Protein AF-A0A936AN49-F1 (afdb_monomer_lite)

Sequence (170 aa):
MKNDESMIDELQKSYLEKKSDIQARLDDFVEVGALGDDGRLFEELVYCIFTAGASARMGLNSLERVSPHLLTGTHRRLMKLLTGAHRYPRARSGYVVHTRKYLKDSCGLRLREKLDSFADDTEARRDFLARNPGSKALATRRPAIICETSVIKAMPSWTSIFSGHFMHTK

Foldseek 3Di:
DDPPVNVVVVVVVVCVVCVVVVVVQLVVLLCCLAPNFLLSLLLVLLLLLQCLVHPNQLSVQLSVQCSVPLQPNDLVRSLVSCVVSGPCSNLSSVVSVQLNVLCCVPPNSRLLVVLVVCPPVLVVSVCSSCVRPSNPSCPDDPVPSVVVSCSSVSNDDPPPPPPDDDDDDD

pLDDT: mean 74.74, std 23.82, range [24.47, 97.69]

Secondary structure (DSSP, 8-state):
---HHHHHHHHHHHHHHHHHHHHHHHHHHHHHHHH--HHHHHHHHHHHHHHTTS-HHHHHHHHHHHGGGTTT--HHHHHHHHTTT-S-HHHHHHHHHHHHHHHHHHHTT-HHHHHHTTTT-HHHHHHHHH--TTGGGT-SS-THHHHSSTTTTSSS--SSSSSS------

Radius of gyration: 18.54 Å; chains: 1; bounding box: 45×40×48 Å

Structure (mmCIF, N/CA/C/O backbone):
data_AF-A0A936AN49-F1
#
_entry.id   AF-A0A936AN49-F1
#
loop_
_atom_site.group_PDB
_atom_site.id
_atom_site.type_symbol
_atom_site.label_atom_id
_atom_site.label_alt_id
_atom_site.label_comp_id
_atom_site.label_asym_id
_atom_site.label_entity_id
_atom_site.label_seq_id
_atom_site.pdbx_PDB_ins_code
_atom_site.Cartn_x
_atom_site.Cartn_y
_atom_site.Cartn_z
_atom_site.occupancy
_atom_site.B_iso_or_equiv
_atom_site.auth_seq_id
_atom_site.auth_comp_id
_atom_site.auth_asym_id
_atom_site.auth_atom_id
_atom_site.pdbx_PDB_model_num
ATOM 1 N N . MET A 1 1 ? -12.094 17.368 31.812 1.00 52.00 1 MET A N 1
ATOM 2 C CA . MET A 1 1 ? -11.608 16.024 31.430 1.00 52.00 1 MET A CA 1
ATOM 3 C C . MET A 1 1 ? -12.837 15.163 31.209 1.00 52.00 1 MET A C 1
ATOM 5 O O . MET A 1 1 ? -13.694 15.182 32.079 1.00 52.00 1 MET A O 1
ATOM 9 N N . LYS A 1 2 ? -12.996 14.518 30.045 1.00 56.44 2 LYS A N 1
ATOM 10 C CA . LYS A 1 2 ? -14.053 13.505 29.884 1.00 56.44 2 LYS A CA 1
ATOM 11 C C . LYS A 1 2 ? -13.667 12.302 30.754 1.00 56.44 2 LYS A C 1
ATOM 13 O O . LYS A 1 2 ? -12.498 11.928 30.720 1.00 56.44 2 LYS A O 1
ATOM 18 N N . ASN A 1 3 ? -14.598 11.762 31.541 1.00 79.81 3 ASN A N 1
ATOM 19 C CA . ASN A 1 3 ? -14.372 10.518 32.283 1.00 79.81 3 ASN A CA 1
ATOM 20 C C . ASN A 1 3 ? -14.203 9.357 31.293 1.00 79.81 3 ASN A C 1
ATOM 22 O O . ASN A 1 3 ? -14.881 9.333 30.264 1.00 79.81 3 ASN A O 1
ATOM 26 N N . ASP A 1 4 ? -13.330 8.402 31.614 1.00 77.50 4 ASP A N 1
ATOM 27 C CA . ASP A 1 4 ? -12.995 7.263 30.745 1.00 77.50 4 ASP A CA 1
ATOM 28 C C . ASP A 1 4 ? -14.237 6.449 30.340 1.00 77.50 4 ASP A C 1
ATOM 30 O O . ASP A 1 4 ? -14.363 6.022 29.194 1.00 77.50 4 ASP A O 1
ATOM 34 N N . GLU A 1 5 ? -15.212 6.337 31.241 1.00 82.31 5 GLU A N 1
ATOM 35 C CA . GLU A 1 5 ? -16.504 5.677 31.016 1.00 82.31 5 GLU A CA 1
ATOM 36 C C . GLU A 1 5 ? -17.329 6.361 29.908 1.00 82.31 5 GLU A C 1
ATOM 38 O O . GLU A 1 5 ? -17.850 5.708 29.009 1.00 82.31 5 GLU A O 1
ATOM 43 N N . SER A 1 6 ? -17.330 7.699 29.873 1.00 86.56 6 SER A N 1
ATOM 44 C CA . SER A 1 6 ? -17.991 8.471 28.812 1.00 86.56 6 SER A CA 1
ATOM 45 C C . SER A 1 6 ? -17.293 8.324 27.457 1.00 86.56 6 SER A C 1
ATOM 47 O O . SER A 1 6 ? -17.960 8.420 26.428 1.00 86.56 6 SER A O 1
ATOM 49 N N . MET A 1 7 ? -15.974 8.094 27.421 1.00 89.06 7 MET A N 1
ATOM 50 C CA . MET A 1 7 ? -15.277 7.809 26.161 1.00 89.06 7 MET A CA 1
ATOM 51 C C . MET A 1 7 ? -15.591 6.407 25.635 1.00 89.06 7 MET A C 1
ATOM 53 O O . MET A 1 7 ? -15.731 6.234 24.424 1.00 89.06 7 MET A O 1
ATOM 57 N N . ILE A 1 8 ? -15.702 5.412 26.520 1.00 91.25 8 ILE A N 1
ATOM 58 C CA . ILE A 1 8 ? -16.046 4.036 26.138 1.00 91.25 8 ILE A CA 1
ATOM 59 C C . ILE A 1 8 ? -17.445 3.992 25.515 1.00 91.25 8 ILE A C 1
ATOM 61 O O . ILE A 1 8 ? -17.601 3.425 24.433 1.00 91.25 8 ILE A O 1
ATOM 65 N N . ASP A 1 9 ? -18.426 4.659 26.121 1.00 92.62 9 ASP A N 1
ATOM 66 C CA . ASP A 1 9 ? -19.792 4.734 25.589 1.00 92.62 9 ASP A CA 1
ATOM 67 C C . ASP A 1 9 ? -19.851 5.424 24.217 1.00 92.62 9 ASP A C 1
ATOM 69 O O . ASP A 1 9 ? -20.508 4.938 23.290 1.00 92.62 9 ASP A O 1
ATOM 73 N N . GLU A 1 10 ? -19.118 6.531 24.041 1.00 92.81 10 GLU A N 1
ATOM 74 C CA . GLU A 1 10 ? -19.004 7.223 22.748 1.00 92.81 10 GLU A CA 1
ATOM 75 C C . GLU A 1 10 ? -18.425 6.299 21.660 1.00 92.81 10 GLU A C 1
ATOM 77 O O . GLU A 1 10 ? -18.919 6.274 20.525 1.00 92.81 10 GLU A O 1
ATOM 82 N N . LEU A 1 11 ? -17.402 5.507 22.000 1.00 91.81 11 LEU A N 1
ATOM 83 C CA . LEU A 1 11 ? -16.789 4.542 21.088 1.00 91.81 11 LEU A CA 1
ATOM 84 C C . LEU A 1 11 ? -17.737 3.394 20.741 1.00 91.81 11 LEU A C 1
ATOM 86 O O . LEU A 1 11 ? -17.849 3.049 19.563 1.00 91.81 11 LEU A O 1
ATOM 90 N N . GLN A 1 12 ? -18.434 2.823 21.726 1.00 92.00 12 GLN A N 1
ATOM 91 C CA . GLN A 1 12 ? -19.398 1.743 21.505 1.00 92.00 12 GLN A CA 1
ATOM 92 C C . GLN A 1 12 ? -20.540 2.195 20.594 1.00 92.00 12 GLN A C 1
ATOM 94 O O . GLN A 1 12 ? -20.866 1.505 19.626 1.00 92.00 12 GLN A O 1
ATOM 99 N N . LYS A 1 13 ? -21.095 3.386 20.840 1.00 94.00 13 LYS A N 1
ATOM 100 C CA . LYS A 1 13 ? -22.142 3.962 19.993 1.00 94.00 13 LYS A CA 1
ATOM 101 C C . LYS A 1 13 ? -21.655 4.172 18.558 1.00 94.00 13 LYS A C 1
ATOM 103 O O . LYS A 1 13 ? -22.286 3.700 17.616 1.00 94.00 13 LYS A O 1
ATOM 108 N N . SER A 1 14 ? -20.490 4.801 18.393 1.00 93.19 14 SER A N 1
ATOM 109 C CA . SER A 1 14 ? -19.876 5.002 17.076 1.00 93.19 14 SER A CA 1
ATOM 110 C C . SER A 1 14 ? -19.565 3.678 16.366 1.00 93.19 14 SER A C 1
ATOM 112 O O . SER A 1 14 ? -19.648 3.607 15.140 1.00 93.19 14 SER A O 1
ATOM 114 N N . TYR A 1 15 ? -19.163 2.638 17.101 1.00 90.19 15 TYR A N 1
ATOM 115 C CA . TYR A 1 15 ? -18.915 1.314 16.535 1.00 90.19 15 TYR A CA 1
ATOM 116 C C . TYR A 1 15 ? -20.205 0.695 16.005 1.00 90.19 15 TYR A C 1
ATOM 118 O O . TYR A 1 15 ? -20.214 0.239 14.868 1.00 90.19 15 TYR A O 1
ATOM 126 N N . LEU A 1 16 ? -21.294 0.721 16.780 1.00 93.25 16 LEU A N 1
ATOM 127 C CA . LEU A 1 16 ? -22.584 0.177 16.350 1.00 93.25 16 LEU A CA 1
ATOM 128 C C . LEU A 1 16 ? -23.104 0.870 15.085 1.00 93.25 16 LEU A C 1
ATOM 130 O O . LEU A 1 16 ? -23.565 0.189 14.174 1.00 93.25 16 LEU A O 1
ATOM 134 N N . GLU A 1 17 ? -22.957 2.194 14.999 1.00 94.12 17 GLU A N 1
ATOM 135 C CA . GLU A 1 17 ? -23.336 2.984 13.818 1.00 94.12 17 GLU A CA 1
ATOM 136 C C . GLU A 1 17 ? -22.516 2.623 12.569 1.00 94.12 17 GLU A C 1
ATOM 138 O O . GLU A 1 17 ? -23.043 2.646 11.463 1.00 94.12 17 GLU A O 1
ATOM 143 N N . LYS A 1 18 ? -21.232 2.277 12.733 1.00 92.94 18 LYS A N 1
ATOM 144 C CA . LYS A 1 18 ? -20.300 1.992 11.625 1.00 92.94 18 LYS A CA 1
ATOM 145 C C . LYS A 1 18 ? -20.058 0.502 11.398 1.00 92.94 18 LYS A C 1
ATOM 147 O O . LYS A 1 18 ? -19.246 0.140 10.550 1.00 92.94 18 LYS A O 1
ATOM 152 N N . LYS A 1 19 ? -20.709 -0.375 12.167 1.00 90.62 19 LYS A N 1
ATOM 153 C CA . LYS A 1 19 ? -20.402 -1.810 12.205 1.00 90.62 19 LYS A CA 1
ATOM 154 C C . LYS A 1 19 ? -20.547 -2.458 10.831 1.00 90.62 19 LYS A C 1
ATOM 156 O O . LYS A 1 19 ? -19.687 -3.248 10.456 1.00 90.62 19 LYS A O 1
ATOM 161 N N . SER A 1 20 ? -21.604 -2.115 10.093 1.00 91.00 20 SER A N 1
ATOM 162 C CA . SER A 1 20 ? -21.834 -2.612 8.732 1.00 91.00 20 SER A CA 1
ATOM 163 C C . SER A 1 20 ? -20.698 -2.228 7.791 1.00 91.00 20 SER A C 1
ATOM 165 O O . SER A 1 20 ? -20.173 -3.084 7.089 1.00 91.00 20 SER A O 1
ATOM 167 N N . ASP A 1 21 ? -20.278 -0.965 7.826 1.00 87.50 21 ASP A N 1
ATOM 168 C CA . ASP A 1 21 ? -19.251 -0.431 6.931 1.00 87.50 21 ASP A CA 1
ATOM 169 C C . ASP A 1 21 ? -17.871 -1.005 7.269 1.00 87.50 21 ASP A C 1
ATOM 171 O O . ASP A 1 21 ? -17.080 -1.318 6.381 1.00 87.50 21 ASP A O 1
ATOM 175 N N . ILE A 1 22 ? -17.588 -1.183 8.565 1.00 84.75 22 ILE A N 1
ATOM 176 C CA . ILE A 1 22 ? -16.377 -1.856 9.040 1.00 84.75 22 ILE A CA 1
ATOM 177 C C . ILE A 1 22 ? -16.370 -3.306 8.557 1.00 84.75 22 ILE A C 1
ATOM 179 O O . ILE A 1 22 ? -15.355 -3.749 8.030 1.00 84.75 22 ILE A O 1
ATOM 183 N N . GLN A 1 23 ? -17.481 -4.032 8.712 1.00 87.00 23 GLN A N 1
ATOM 184 C CA . GLN A 1 23 ? -17.561 -5.434 8.309 1.00 87.00 23 GLN A CA 1
ATOM 185 C C . GLN A 1 23 ? -17.404 -5.592 6.797 1.00 87.00 23 GLN A C 1
ATOM 187 O O . GLN A 1 23 ? -16.549 -6.357 6.371 1.00 87.00 23 GLN A O 1
ATOM 192 N N . ALA A 1 24 ? -18.126 -4.800 6.000 1.00 84.75 24 ALA A N 1
ATOM 193 C CA . ALA A 1 24 ? -17.985 -4.804 4.546 1.00 84.75 24 ALA A CA 1
ATOM 194 C C . ALA A 1 24 ? -16.530 -4.550 4.127 1.00 84.75 24 ALA A C 1
ATOM 196 O O . ALA A 1 24 ? -15.986 -5.236 3.267 1.00 84.75 24 ALA A O 1
ATOM 197 N N . ARG A 1 25 ? -15.848 -3.613 4.801 1.00 80.81 25 ARG A N 1
ATOM 198 C CA . ARG A 1 25 ? -14.444 -3.331 4.508 1.00 80.81 25 ARG A CA 1
ATOM 199 C C . ARG A 1 25 ? -13.500 -4.460 4.922 1.00 80.81 25 ARG A C 1
ATOM 201 O O . ARG A 1 25 ? -12.476 -4.654 4.274 1.00 80.81 25 ARG A O 1
ATOM 208 N N . LEU A 1 26 ? -13.798 -5.169 6.009 1.00 80.12 26 LEU A N 1
ATOM 209 C CA . LEU A 1 26 ? -13.046 -6.357 6.412 1.00 80.12 26 LEU A CA 1
ATOM 210 C C . LEU A 1 26 ? -13.231 -7.491 5.404 1.00 80.12 26 LEU A C 1
ATOM 212 O O . LEU A 1 26 ? -12.243 -8.136 5.055 1.00 80.12 26 LEU A O 1
ATOM 216 N N . ASP A 1 27 ? -14.449 -7.672 4.901 1.00 80.81 27 ASP A N 1
ATOM 217 C CA . ASP A 1 27 ? -14.775 -8.683 3.899 1.00 80.81 27 ASP A CA 1
ATOM 218 C C . ASP A 1 27 ? -14.037 -8.406 2.576 1.00 80.81 27 ASP A C 1
ATOM 220 O O . ASP A 1 27 ? -13.418 -9.325 2.040 1.00 80.81 27 ASP A O 1
ATOM 224 N N . ASP A 1 28 ? -13.953 -7.141 2.126 1.00 76.31 28 ASP A N 1
ATOM 225 C CA . ASP A 1 28 ? -13.133 -6.740 0.963 1.00 76.31 28 ASP A CA 1
ATOM 226 C C . ASP A 1 28 ? -11.676 -7.219 1.099 1.00 76.31 28 ASP A C 1
ATOM 228 O O . ASP A 1 28 ? -11.057 -7.716 0.155 1.00 76.31 28 ASP A O 1
ATOM 232 N N . PHE A 1 29 ? -11.083 -7.042 2.285 1.00 76.81 29 PHE A N 1
ATOM 233 C CA . PHE A 1 29 ? -9.699 -7.446 2.512 1.00 76.81 29 PHE A CA 1
ATOM 234 C C . PHE A 1 29 ? -9.540 -8.966 2.543 1.00 76.81 29 PHE A C 1
ATOM 236 O O . PHE A 1 29 ? -8.502 -9.470 2.108 1.00 76.81 29 PHE A O 1
ATOM 243 N N . VAL A 1 30 ? -10.540 -9.684 3.063 1.00 78.25 30 VAL A N 1
ATOM 244 C CA . VAL A 1 30 ? -10.565 -11.150 3.035 1.00 78.25 30 VAL A CA 1
ATOM 245 C C . VAL A 1 30 ? -10.645 -11.651 1.605 1.00 78.25 30 VAL A C 1
ATOM 247 O O . VAL A 1 30 ? -9.885 -12.541 1.234 1.00 78.25 30 VAL A O 1
ATOM 250 N N . GLU A 1 31 ? -11.485 -11.038 0.780 1.00 79.56 31 GLU A N 1
ATOM 251 C CA . GLU A 1 31 ? -11.618 -11.394 -0.625 1.00 79.56 31 GLU A CA 1
ATOM 252 C C . GLU A 1 31 ? -10.316 -11.152 -1.396 1.00 79.56 31 GLU A C 1
ATOM 254 O O . GLU A 1 31 ? -9.827 -12.051 -2.078 1.00 79.56 31 GLU A O 1
ATOM 259 N N . VAL A 1 32 ? -9.684 -9.985 -1.238 1.00 77.06 32 VAL A N 1
ATOM 260 C CA . VAL A 1 32 ? -8.389 -9.708 -1.883 1.00 77.06 32 VAL A CA 1
ATOM 261 C C . VAL A 1 32 ? -7.303 -10.666 -1.380 1.00 77.06 32 VAL A C 1
ATOM 263 O O . VAL A 1 32 ? -6.506 -11.177 -2.170 1.00 77.06 32 VAL A O 1
ATOM 266 N N . GLY A 1 33 ? -7.297 -10.958 -0.078 1.00 72.31 33 GLY A N 1
ATOM 267 C CA . GLY A 1 33 ? -6.406 -11.939 0.530 1.00 72.31 33 GLY A CA 1
ATOM 268 C C . GLY A 1 33 ? -6.607 -13.341 -0.041 1.00 72.31 33 GLY A C 1
ATOM 269 O O . GLY A 1 33 ? -5.624 -13.996 -0.366 1.00 72.31 33 GLY A O 1
ATOM 270 N N . ALA A 1 34 ? -7.841 -13.795 -0.245 1.00 73.38 34 ALA A N 1
ATOM 271 C CA . ALA A 1 34 ? -8.149 -15.150 -0.699 1.00 73.38 34 ALA A CA 1
ATOM 272 C C . ALA A 1 34 ? -8.074 -15.324 -2.227 1.00 73.38 34 ALA A C 1
ATOM 274 O O . ALA A 1 34 ? -7.548 -16.327 -2.703 1.00 73.38 34 ALA A O 1
ATOM 275 N N . LEU A 1 35 ? -8.574 -14.350 -2.989 1.00 75.50 35 LEU A N 1
ATOM 276 C CA . LEU A 1 35 ? -8.838 -14.462 -4.430 1.00 75.50 35 LEU A CA 1
ATOM 277 C C . LEU A 1 35 ? -8.009 -13.501 -5.290 1.00 75.50 35 LEU A C 1
ATOM 279 O O . LEU A 1 35 ? -7.996 -13.635 -6.512 1.00 75.50 35 LEU A O 1
ATOM 283 N N . GLY A 1 36 ? -7.311 -12.537 -4.684 1.00 77.75 36 GLY A N 1
ATOM 284 C CA . GLY A 1 36 ? -6.509 -11.563 -5.419 1.00 77.75 36 GLY A CA 1
ATOM 285 C C . GLY A 1 36 ? -5.383 -12.218 -6.220 1.00 77.75 36 GLY A C 1
ATOM 286 O O . GLY A 1 36 ? -4.626 -13.040 -5.694 1.00 77.75 36 GLY A O 1
ATOM 287 N N . ASP A 1 37 ? -5.247 -11.829 -7.484 1.00 86.38 37 ASP A N 1
ATOM 288 C CA . ASP A 1 37 ? -4.074 -12.178 -8.278 1.00 86.38 37 ASP A CA 1
ATOM 289 C C . ASP A 1 37 ? -2.829 -11.399 -7.809 1.00 86.38 37 ASP A C 1
ATOM 291 O O . ASP A 1 37 ? -2.890 -10.503 -6.960 1.00 86.38 37 ASP A O 1
ATOM 295 N N . ASP A 1 38 ? -1.667 -11.735 -8.365 1.00 88.31 38 ASP A N 1
ATOM 296 C CA . ASP A 1 38 ? -0.408 -11.068 -8.027 1.00 88.31 38 ASP A CA 1
ATOM 297 C C . ASP A 1 38 ? -0.443 -9.550 -8.283 1.00 88.31 38 ASP A C 1
ATOM 299 O O . ASP A 1 38 ? 0.186 -8.776 -7.557 1.00 88.31 38 ASP A O 1
ATOM 303 N N . GLY A 1 39 ? -1.194 -9.104 -9.294 1.00 87.94 39 GLY A N 1
ATOM 304 C CA . GLY A 1 39 ? -1.373 -7.687 -9.598 1.00 87.94 39 GLY A CA 1
ATOM 305 C C . GLY A 1 39 ? -2.148 -6.977 -8.495 1.00 87.94 39 GLY A C 1
ATOM 306 O O . GLY A 1 39 ? -1.708 -5.937 -8.001 1.00 87.94 39 GLY A O 1
ATOM 307 N N . ARG A 1 40 ? -3.252 -7.576 -8.050 1.00 88.38 40 ARG A N 1
ATOM 308 C CA . ARG A 1 40 ? -4.102 -7.053 -6.985 1.00 88.38 40 ARG A CA 1
ATOM 309 C C . ARG A 1 40 ? -3.382 -7.026 -5.640 1.00 88.38 40 ARG A C 1
ATOM 311 O O . ARG A 1 40 ? -3.465 -6.035 -4.919 1.00 88.38 40 ARG A O 1
ATOM 318 N N . LEU A 1 41 ? -2.605 -8.063 -5.330 1.00 87.75 41 LEU A N 1
ATOM 319 C CA . LEU A 1 41 ? -1.751 -8.088 -4.138 1.00 87.75 41 LEU A CA 1
ATOM 320 C C . LEU A 1 41 ? -0.683 -6.987 -4.184 1.00 87.75 41 LEU A C 1
ATOM 322 O O . LEU A 1 41 ? -0.390 -6.346 -3.170 1.00 87.75 41 LEU A O 1
ATOM 326 N N . PHE A 1 42 ? -0.115 -6.727 -5.364 1.00 90.31 42 PHE A N 1
ATOM 327 C CA . PHE A 1 42 ? 0.834 -5.634 -5.538 1.00 90.31 42 PHE A CA 1
ATOM 328 C C . PHE A 1 42 ? 0.170 -4.258 -5.380 1.00 90.31 42 PHE A C 1
ATOM 330 O O . PHE A 1 42 ? 0.767 -3.368 -4.771 1.00 90.31 42 PHE A O 1
ATOM 337 N N . GLU A 1 43 ? -1.059 -4.074 -5.867 1.00 91.50 43 GLU A N 1
ATOM 338 C CA . GLU A 1 43 ? -1.836 -2.847 -5.651 1.00 91.50 43 GLU A CA 1
ATOM 339 C C . GLU A 1 43 ? -2.059 -2.556 -4.165 1.00 91.50 43 GLU A C 1
ATOM 341 O O . GLU A 1 43 ? -1.803 -1.432 -3.728 1.00 91.50 43 GLU A O 1
ATOM 346 N N . GLU A 1 44 ? -2.446 -3.559 -3.373 1.00 89.38 44 GLU A N 1
ATOM 347 C CA . GLU A 1 44 ? -2.617 -3.405 -1.922 1.00 89.38 44 GLU A CA 1
ATOM 348 C C . GLU A 1 44 ? -1.300 -3.052 -1.219 1.00 89.38 44 GLU A C 1
ATOM 350 O O . GLU A 1 44 ? -1.244 -2.157 -0.370 1.00 89.38 44 GLU A O 1
ATOM 355 N N . LEU A 1 45 ? -0.190 -3.676 -1.619 1.00 88.31 45 LEU A N 1
ATOM 356 C CA . LEU A 1 45 ? 1.122 -3.312 -1.089 1.00 88.31 45 LEU A CA 1
ATOM 357 C C . LEU A 1 45 ? 1.477 -1.850 -1.413 1.00 88.31 45 LEU A C 1
ATOM 359 O O . LEU A 1 45 ? 2.021 -1.129 -0.570 1.00 88.31 45 LEU A O 1
ATOM 363 N N . VAL A 1 46 ? 1.159 -1.384 -2.622 1.00 91.31 46 VAL A N 1
ATOM 364 C CA . VAL A 1 46 ? 1.380 0.010 -3.025 1.00 91.31 46 VAL A CA 1
ATOM 365 C C . VAL A 1 46 ? 0.455 0.969 -2.276 1.00 91.31 46 VAL A C 1
ATOM 367 O O . VAL A 1 46 ? 0.903 2.046 -1.869 1.00 91.31 46 VAL A O 1
ATOM 370 N N . TYR A 1 47 ? -0.791 0.578 -2.020 1.00 90.62 47 TYR A N 1
ATOM 371 C CA . TYR A 1 47 ? -1.701 1.331 -1.165 1.00 90.62 47 TYR A CA 1
ATOM 372 C C . TYR A 1 47 ? -1.097 1.552 0.229 1.00 90.62 47 TYR A C 1
ATOM 374 O O . TYR A 1 47 ? -1.007 2.697 0.679 1.00 90.62 47 TYR A O 1
ATOM 382 N N . CYS A 1 48 ? -0.563 0.504 0.863 1.00 87.38 48 CYS A N 1
ATOM 383 C CA . CYS A 1 48 ? 0.145 0.603 2.145 1.00 87.38 48 CYS A CA 1
ATOM 384 C C . CYS A 1 48 ? 1.369 1.536 2.083 1.00 87.38 48 CYS A C 1
ATOM 386 O O . CYS A 1 48 ? 1.623 2.322 3.001 1.00 87.38 48 CYS A O 1
ATOM 388 N N . ILE A 1 49 ? 2.118 1.518 0.974 1.00 88.38 49 ILE A N 1
ATOM 389 C CA . ILE A 1 49 ? 3.227 2.460 0.758 1.00 88.38 49 ILE A CA 1
ATOM 390 C C . ILE A 1 49 ? 2.717 3.905 0.728 1.00 88.38 49 ILE A C 1
ATOM 392 O O . ILE A 1 49 ? 3.405 4.791 1.245 1.00 88.38 49 ILE A O 1
ATOM 396 N N . PHE A 1 50 ? 1.559 4.173 0.125 1.00 89.62 50 PHE A N 1
ATOM 397 C CA . PHE A 1 50 ? 0.992 5.519 0.024 1.00 89.62 50 PHE A CA 1
ATOM 398 C C . PHE A 1 50 ? 0.298 5.997 1.295 1.00 89.62 50 PHE A C 1
ATOM 400 O O . PHE A 1 50 ? 0.259 7.200 1.517 1.00 89.62 50 PHE A O 1
ATOM 407 N N . THR A 1 51 ? -0.201 5.112 2.154 1.00 89.44 51 THR A N 1
ATOM 408 C CA . THR A 1 51 ? -0.848 5.505 3.419 1.00 89.44 51 THR A CA 1
ATOM 409 C C . THR A 1 51 ? 0.135 5.718 4.569 1.00 89.44 51 THR A C 1
ATOM 411 O O . THR A 1 51 ? -0.205 6.366 5.559 1.00 89.44 51 THR A O 1
ATOM 414 N N . ALA A 1 52 ? 1.390 5.280 4.443 1.00 84.81 52 ALA A N 1
ATOM 415 C CA . ALA A 1 52 ? 2.424 5.596 5.425 1.00 84.81 52 ALA A CA 1
ATOM 416 C C . ALA A 1 52 ? 2.593 7.127 5.589 1.00 84.81 52 ALA A C 1
ATOM 418 O O . ALA A 1 52 ? 2.989 7.838 4.662 1.00 84.81 52 ALA A O 1
ATOM 419 N N . GLY A 1 53 ? 2.298 7.661 6.778 1.00 82.88 53 GLY A N 1
ATOM 420 C CA . GLY A 1 53 ? 2.359 9.108 7.054 1.00 82.88 53 GLY A CA 1
ATOM 421 C C . GLY A 1 53 ? 1.350 9.948 6.253 1.00 82.88 53 GLY A C 1
ATOM 422 O O . GLY A 1 53 ? 1.603 11.121 5.971 1.00 82.88 53 GLY A O 1
ATOM 423 N N . ALA A 1 54 ? 0.240 9.335 5.845 1.00 88.00 54 ALA A N 1
ATOM 424 C CA . ALA A 1 54 ? -0.747 9.860 4.912 1.00 88.00 54 ALA A CA 1
ATOM 425 C C . ALA A 1 54 ? -2.161 9.383 5.294 1.00 88.00 54 ALA A C 1
ATOM 427 O O . ALA A 1 54 ? -2.318 8.414 6.029 1.00 88.00 54 ALA A O 1
ATOM 428 N N . SER A 1 55 ? -3.210 10.063 4.820 1.00 88.81 55 SER A N 1
ATOM 429 C CA . SER A 1 55 ? -4.585 9.601 5.054 1.00 88.81 55 SER A CA 1
ATOM 430 C C . SER A 1 55 ? -4.971 8.486 4.080 1.00 88.81 55 SER A C 1
ATOM 432 O O . SER A 1 55 ? -4.500 8.470 2.941 1.00 88.81 55 SER A O 1
ATOM 434 N N . ALA A 1 56 ? -5.890 7.607 4.492 1.00 86.81 56 ALA A N 1
ATOM 435 C CA . ALA A 1 56 ? -6.452 6.555 3.636 1.00 86.81 56 ALA A CA 1
ATOM 436 C C . ALA A 1 56 ? -6.999 7.121 2.312 1.00 86.81 56 ALA A C 1
ATOM 438 O O . ALA A 1 56 ? -6.636 6.659 1.235 1.00 86.81 56 ALA A O 1
ATOM 439 N N . ARG A 1 57 ? -7.769 8.219 2.383 1.00 89.44 57 ARG A N 1
ATOM 440 C CA . ARG A 1 57 ? -8.302 8.924 1.204 1.00 89.44 57 ARG A CA 1
ATOM 441 C C . ARG A 1 57 ? -7.206 9.392 0.241 1.00 89.44 57 ARG A C 1
ATOM 443 O O . ARG A 1 57 ? -7.367 9.293 -0.970 1.00 89.44 57 ARG A O 1
ATOM 450 N N . MET A 1 58 ? -6.092 9.909 0.764 1.00 90.38 58 MET A N 1
ATOM 451 C CA . MET A 1 58 ? -4.956 10.314 -0.069 1.00 90.38 58 MET A CA 1
ATOM 452 C C . MET A 1 58 ? -4.260 9.098 -0.692 1.00 90.38 58 MET A C 1
ATOM 454 O O . MET A 1 58 ? -3.856 9.170 -1.851 1.00 90.38 58 MET A O 1
ATOM 458 N N . GLY A 1 59 ? -4.151 7.992 0.049 1.00 91.62 59 GLY A N 1
ATOM 459 C CA . GLY A 1 59 ? -3.632 6.722 -0.454 1.00 91.62 59 GLY A CA 1
ATOM 460 C C . GLY A 1 59 ? -4.448 6.178 -1.627 1.00 91.62 59 GLY A C 1
ATOM 461 O O . GLY A 1 59 ? -3.862 5.861 -2.657 1.00 91.62 59 GLY A O 1
ATOM 462 N N . LEU A 1 60 ? -5.782 6.165 -1.511 1.00 92.69 60 LEU A N 1
ATOM 463 C CA . LEU A 1 60 ? -6.693 5.698 -2.566 1.00 92.69 60 LEU A CA 1
ATOM 464 C C . LEU A 1 60 ? -6.577 6.550 -3.836 1.00 92.69 60 LEU A C 1
ATOM 466 O O . LEU A 1 60 ? -6.241 6.023 -4.891 1.00 92.69 60 LEU A O 1
ATOM 470 N N . ASN A 1 61 ? -6.708 7.876 -3.720 1.00 95.31 61 ASN A N 1
ATOM 471 C CA . ASN A 1 61 ? -6.531 8.793 -4.857 1.00 95.31 61 ASN A CA 1
ATOM 472 C C . ASN A 1 61 ? -5.136 8.654 -5.500 1.00 95.31 61 ASN A C 1
ATOM 474 O O . ASN A 1 61 ? -4.970 8.770 -6.712 1.00 95.31 61 ASN A O 1
ATOM 478 N N . SER A 1 62 ? -4.102 8.395 -4.695 1.00 95.69 62 SER A N 1
ATOM 479 C CA . SER A 1 62 ? -2.754 8.154 -5.216 1.00 95.69 62 SER A CA 1
ATOM 480 C C . SER A 1 62 ? -2.669 6.844 -5.997 1.00 95.69 62 SER A C 1
ATOM 482 O O . SER A 1 62 ? -2.048 6.834 -7.058 1.00 95.69 62 SER A O 1
ATOM 484 N N . LEU A 1 63 ? -3.287 5.770 -5.492 1.00 94.62 63 LEU A N 1
ATOM 485 C CA . LEU A 1 63 ? -3.326 4.451 -6.126 1.00 94.62 63 LEU A CA 1
ATOM 486 C C . LEU A 1 63 ? -4.080 4.491 -7.458 1.00 94.62 63 LEU A C 1
ATOM 488 O O . LEU A 1 63 ? -3.535 4.045 -8.465 1.00 94.62 63 LEU A O 1
ATOM 492 N N . GLU A 1 64 ? -5.265 5.102 -7.487 1.00 95.25 64 GLU A N 1
ATOM 493 C CA . GLU A 1 64 ? -6.089 5.259 -8.695 1.00 95.25 64 GLU A CA 1
ATOM 494 C C . GLU A 1 64 ? -5.304 5.905 -9.843 1.00 95.25 64 GLU A C 1
ATOM 496 O O . GLU A 1 64 ? -5.359 5.454 -10.987 1.00 95.25 64 GLU A O 1
ATOM 501 N N . ARG A 1 65 ? -4.486 6.921 -9.543 1.00 95.50 65 ARG A N 1
ATOM 502 C CA . ARG A 1 65 ? -3.678 7.612 -10.561 1.00 95.50 65 ARG A CA 1
ATOM 503 C C . ARG A 1 65 ? -2.527 6.789 -11.120 1.00 95.50 65 ARG A C 1
ATOM 505 O O . ARG A 1 65 ? -2.041 7.098 -12.209 1.00 95.50 65 ARG A O 1
ATOM 512 N N . VAL A 1 66 ? -2.025 5.810 -10.371 1.00 95.12 66 VAL A N 1
ATOM 513 C CA . VAL A 1 66 ? -0.842 5.036 -10.769 1.00 95.12 66 VAL A CA 1
ATOM 514 C C . VAL A 1 66 ? -1.157 3.610 -11.192 1.00 95.12 66 VAL A C 1
ATOM 516 O O . VAL A 1 66 ? -0.308 3.041 -11.875 1.00 95.12 66 VAL A O 1
ATOM 519 N N . SER A 1 67 ? -2.323 3.057 -10.831 1.00 92.56 67 SER A N 1
ATOM 520 C CA . SER A 1 67 ? -2.726 1.661 -11.088 1.00 92.56 67 SER A CA 1
ATOM 521 C C . SER A 1 67 ? -2.422 1.204 -12.529 1.00 92.56 67 SER A C 1
ATOM 523 O O . SER A 1 67 ? -1.648 0.253 -12.681 1.00 92.56 67 SER A O 1
ATOM 525 N N . PRO A 1 68 ? -2.783 1.959 -13.596 1.00 93.56 68 PRO A N 1
ATOM 526 C CA . PRO A 1 68 ? -2.484 1.573 -14.986 1.00 93.56 68 PRO A CA 1
ATOM 527 C C . PRO A 1 68 ? -0.987 1.477 -15.336 1.00 93.56 68 PRO A C 1
ATOM 529 O O . PRO A 1 68 ? -0.600 1.012 -16.408 1.00 93.56 68 PRO A O 1
ATOM 532 N N . HIS A 1 69 ? -0.117 1.985 -14.466 1.00 93.56 69 HIS A N 1
ATOM 533 C CA . HIS A 1 69 ? 1.320 2.099 -14.672 1.00 93.56 69 HIS A CA 1
ATOM 534 C C . HIS A 1 69 ? 2.138 1.435 -13.557 1.00 93.56 69 HIS A C 1
ATOM 536 O O . HIS A 1 69 ? 3.358 1.602 -13.530 1.00 93.56 69 HIS A O 1
ATOM 542 N N . LEU A 1 70 ? 1.528 0.678 -12.644 1.00 91.75 70 LEU A N 1
ATOM 543 C CA . LEU A 1 70 ? 2.250 0.097 -11.509 1.00 91.75 70 LEU A CA 1
ATOM 544 C C . LEU A 1 70 ? 3.323 -0.905 -11.934 1.00 91.75 70 LEU A C 1
ATOM 546 O O . LEU A 1 70 ? 4.443 -0.848 -11.424 1.00 91.75 70 LEU A O 1
ATOM 550 N N . LEU A 1 71 ? 3.036 -1.764 -12.913 1.00 90.31 71 LEU A N 1
ATOM 551 C CA . LEU A 1 71 ? 3.964 -2.813 -13.352 1.00 90.31 71 LEU A CA 1
ATOM 552 C C . LEU A 1 71 ? 5.068 -2.302 -14.290 1.00 90.31 71 LEU A C 1
ATOM 554 O O . LEU A 1 71 ? 6.186 -2.813 -14.270 1.00 90.31 71 LEU A O 1
ATOM 558 N N . THR A 1 72 ? 4.801 -1.257 -15.075 1.00 93.38 72 THR A N 1
ATOM 559 C CA . THR A 1 72 ? 5.708 -0.796 -16.148 1.00 93.38 72 THR A CA 1
ATOM 560 C C . THR A 1 72 ? 6.245 0.621 -15.943 1.00 93.38 72 THR A C 1
ATOM 562 O O . THR A 1 72 ? 7.263 1.003 -16.519 1.00 93.38 72 THR A O 1
ATOM 565 N N . GLY A 1 73 ? 5.601 1.421 -15.094 1.00 93.81 73 GLY A N 1
ATOM 566 C CA . GLY A 1 73 ? 5.898 2.835 -14.908 1.00 93.81 73 GLY A CA 1
ATOM 567 C C . GLY A 1 73 ? 7.308 3.082 -14.380 1.00 93.81 73 GLY A C 1
ATOM 568 O O . GLY A 1 73 ? 7.773 2.424 -13.447 1.00 93.81 73 GLY A O 1
ATOM 569 N N . THR A 1 74 ? 7.997 4.062 -14.961 1.00 96.56 74 THR A N 1
ATOM 570 C CA . THR A 1 74 ? 9.288 4.544 -14.453 1.00 96.56 74 THR A CA 1
ATOM 571 C C . THR A 1 74 ? 9.094 5.437 -13.230 1.00 96.56 74 THR A C 1
ATOM 573 O O . THR A 1 74 ? 8.029 6.027 -13.044 1.00 96.56 74 THR A O 1
ATOM 576 N N . HIS A 1 75 ? 10.154 5.620 -12.436 1.00 96.19 75 HIS A N 1
ATOM 577 C CA . HIS A 1 75 ? 10.142 6.526 -11.279 1.00 96.19 75 HIS A CA 1
ATOM 578 C C . HIS A 1 75 ? 9.609 7.918 -11.640 1.00 96.19 75 HIS A C 1
ATOM 580 O O . HIS A 1 75 ? 8.679 8.419 -11.014 1.00 96.19 75 HIS A O 1
ATOM 586 N N . ARG A 1 76 ? 10.116 8.493 -12.736 1.00 97.12 76 ARG A N 1
ATOM 587 C CA . ARG A 1 76 ? 9.686 9.798 -13.252 1.00 97.12 76 ARG A CA 1
ATOM 588 C C . ARG A 1 76 ? 8.209 9.821 -13.656 1.00 97.12 76 ARG A C 1
ATOM 590 O O . ARG A 1 76 ? 7.540 10.820 -13.406 1.00 97.12 76 ARG A O 1
ATOM 597 N N . ARG A 1 77 ? 7.702 8.758 -14.296 1.00 97.12 77 ARG A N 1
ATOM 598 C CA . ARG A 1 77 ? 6.289 8.650 -14.710 1.00 97.12 77 ARG A CA 1
ATOM 599 C C . ARG A 1 77 ? 5.381 8.616 -13.482 1.00 97.12 77 ARG A C 1
ATOM 601 O O . ARG A 1 77 ? 4.470 9.430 -13.393 1.00 97.12 77 ARG A O 1
ATOM 608 N N . LEU A 1 78 ? 5.677 7.736 -12.527 1.00 97.12 78 LEU A N 1
ATOM 609 C CA . LEU A 1 78 ? 4.897 7.599 -11.296 1.00 97.12 78 LEU A CA 1
ATOM 610 C C . LEU A 1 78 ? 4.944 8.875 -10.450 1.00 97.12 78 LEU A C 1
ATOM 612 O O . LEU A 1 78 ? 3.915 9.325 -9.964 1.00 97.12 78 LEU A O 1
ATOM 616 N N . MET A 1 79 ? 6.111 9.515 -10.339 1.00 97.31 79 MET A N 1
ATOM 617 C CA . MET A 1 79 ? 6.248 10.794 -9.641 1.00 97.31 79 MET A CA 1
ATOM 618 C C . MET A 1 79 ? 5.315 11.859 -10.225 1.00 97.31 79 MET A C 1
ATOM 620 O O . MET A 1 79 ? 4.634 12.533 -9.462 1.00 97.31 79 MET A O 1
ATOM 624 N N . LYS A 1 80 ? 5.259 11.993 -11.559 1.00 97.69 80 LYS A N 1
ATOM 625 C CA . LYS A 1 80 ? 4.381 12.967 -12.227 1.00 97.69 80 LYS A CA 1
ATOM 626 C C . LYS A 1 80 ? 2.901 12.710 -11.941 1.00 97.69 80 LYS A C 1
ATOM 628 O O . LYS A 1 80 ? 2.176 13.664 -11.703 1.00 97.69 80 LYS A O 1
ATOM 633 N N . LEU A 1 81 ? 2.473 11.447 -11.941 1.00 96.56 81 LEU A N 1
ATOM 634 C CA . LEU A 1 81 ? 1.087 11.063 -11.640 1.00 96.56 81 LEU A CA 1
ATOM 635 C C . LEU A 1 81 ? 0.712 11.359 -10.182 1.00 96.56 81 LEU A C 1
ATOM 637 O O . LEU A 1 81 ? -0.406 11.782 -9.894 1.00 96.56 81 LEU A O 1
ATOM 641 N N . LEU A 1 82 ? 1.671 11.183 -9.270 1.00 96.69 82 LEU A N 1
ATOM 642 C CA . LEU A 1 82 ? 1.497 11.474 -7.850 1.00 96.69 82 LEU A CA 1
ATOM 643 C C . LEU A 1 82 ? 1.561 12.970 -7.519 1.00 96.69 82 LEU A C 1
ATOM 645 O O . LEU A 1 82 ? 1.114 13.368 -6.442 1.00 96.69 82 LEU A O 1
ATOM 649 N N . THR A 1 83 ? 2.107 13.814 -8.399 1.00 96.19 83 THR A N 1
ATOM 650 C CA . THR A 1 83 ? 2.131 15.266 -8.187 1.00 96.19 83 THR A CA 1
ATOM 651 C C . THR A 1 83 ? 0.702 15.799 -8.070 1.00 96.19 83 THR A C 1
ATOM 653 O O . THR A 1 83 ? -0.138 15.585 -8.942 1.00 96.19 83 THR A O 1
ATOM 656 N N . GLY A 1 84 ? 0.412 16.473 -6.957 1.00 92.75 84 GLY A N 1
ATOM 657 C CA . GLY A 1 84 ? -0.930 16.968 -6.638 1.00 92.75 84 GLY A CA 1
ATOM 658 C C . GLY A 1 84 ? -1.895 15.911 -6.083 1.00 92.75 84 GLY A C 1
ATOM 659 O O . GLY A 1 84 ? -2.979 16.276 -5.645 1.00 92.75 84 GLY A O 1
ATOM 660 N N . ALA A 1 85 ? -1.516 14.628 -6.053 1.00 93.94 85 ALA A N 1
ATOM 661 C CA . ALA A 1 85 ? -2.280 13.567 -5.385 1.00 93.94 85 ALA A CA 1
ATOM 662 C C . ALA A 1 85 ? -1.698 13.180 -4.029 1.00 93.94 85 ALA A C 1
ATOM 664 O O . ALA A 1 85 ? -2.444 12.895 -3.100 1.00 93.94 85 ALA A O 1
ATOM 665 N N . HIS A 1 86 ? -0.368 13.184 -3.917 1.00 93.81 86 HIS A N 1
ATOM 666 C CA . HIS A 1 86 ? 0.347 12.754 -2.726 1.00 93.81 86 HIS A CA 1
ATOM 667 C C . HIS A 1 86 ? 1.306 13.843 -2.235 1.00 93.81 86 HIS A C 1
ATOM 669 O O . HIS A 1 86 ? 1.954 14.517 -3.034 1.00 93.81 86 HIS A O 1
ATOM 675 N N . ARG A 1 87 ? 1.470 13.975 -0.910 1.00 92.12 87 ARG A N 1
ATOM 676 C CA . ARG A 1 87 ? 2.381 14.962 -0.285 1.00 92.12 87 ARG A CA 1
ATOM 677 C C . ARG A 1 87 ? 3.864 14.723 -0.614 1.00 92.12 87 ARG A C 1
ATOM 679 O O . ARG A 1 87 ? 4.658 15.652 -0.666 1.00 92.12 87 ARG A O 1
ATOM 686 N N . TYR A 1 88 ? 4.227 13.465 -0.851 1.00 91.88 88 TYR A N 1
ATOM 687 C CA . TYR A 1 88 ? 5.603 13.004 -1.101 1.00 91.88 88 TYR A CA 1
ATOM 688 C C . TYR A 1 88 ? 5.758 12.246 -2.438 1.00 91.88 88 TYR A C 1
ATOM 690 O O . TYR A 1 88 ? 6.118 11.066 -2.432 1.00 91.88 88 TYR A O 1
ATOM 698 N N . PRO A 1 89 ? 5.494 12.872 -3.599 1.00 92.69 89 PRO A N 1
ATOM 699 C CA . PRO A 1 89 ? 5.410 12.164 -4.880 1.00 92.69 89 PRO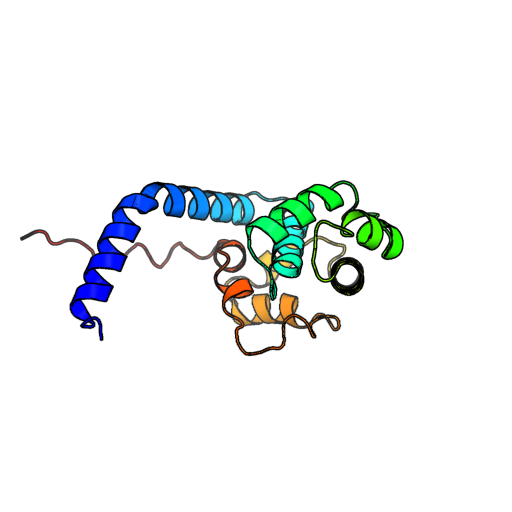 A CA 1
ATOM 700 C C . PRO A 1 89 ? 6.746 11.536 -5.299 1.00 92.69 89 PRO A C 1
ATOM 702 O O . PRO A 1 89 ? 6.775 10.409 -5.791 1.00 92.69 89 PRO A O 1
ATOM 705 N N . ARG A 1 90 ? 7.874 12.217 -5.047 1.00 92.56 90 ARG A N 1
ATOM 706 C CA . ARG A 1 90 ? 9.225 11.729 -5.380 1.00 92.56 90 ARG A CA 1
ATOM 707 C C . ARG A 1 90 ? 9.627 10.502 -4.560 1.00 92.56 90 ARG A C 1
ATOM 709 O O . ARG A 1 90 ? 10.117 9.529 -5.127 1.00 92.56 90 ARG A O 1
ATOM 716 N N . ALA A 1 91 ? 9.429 10.547 -3.243 1.00 89.50 91 ALA A N 1
ATOM 717 C CA . ALA A 1 91 ? 9.798 9.444 -2.358 1.00 89.50 91 ALA A CA 1
ATOM 718 C C . ALA A 1 91 ? 8.899 8.223 -2.593 1.00 89.50 91 ALA A C 1
ATOM 720 O O . ALA A 1 91 ? 9.402 7.123 -2.801 1.00 89.50 91 ALA A O 1
ATOM 721 N N . ARG A 1 92 ? 7.575 8.427 -2.655 1.00 92.56 92 ARG A N 1
ATOM 722 C CA . ARG A 1 92 ? 6.601 7.338 -2.816 1.00 92.56 92 ARG A CA 1
ATOM 723 C C . ARG A 1 92 ? 6.733 6.609 -4.144 1.00 92.56 92 ARG A C 1
ATOM 725 O O . ARG A 1 92 ? 6.767 5.385 -4.151 1.00 92.56 92 ARG A O 1
ATOM 732 N N . SER A 1 93 ? 6.897 7.334 -5.249 1.00 93.56 93 SER A N 1
ATOM 733 C CA . SER A 1 93 ? 7.207 6.702 -6.539 1.00 93.56 93 SER A CA 1
ATOM 734 C C . SER A 1 93 ? 8.515 5.907 -6.495 1.00 93.56 93 SER A C 1
ATOM 736 O O . SER A 1 93 ? 8.616 4.864 -7.135 1.00 93.56 93 SER A O 1
ATOM 738 N N . GLY A 1 94 ? 9.514 6.377 -5.738 1.00 90.62 94 GLY A N 1
ATOM 739 C CA . GLY A 1 94 ? 10.789 5.681 -5.551 1.00 90.62 94 GLY A CA 1
ATOM 740 C C . GLY A 1 94 ? 10.602 4.347 -4.841 1.00 90.62 94 GLY A C 1
ATOM 741 O O . GLY A 1 94 ? 11.092 3.327 -5.319 1.00 90.62 94 GLY A O 1
ATOM 742 N N . TYR A 1 95 ? 9.823 4.346 -3.758 1.00 90.50 95 TYR A N 1
ATOM 743 C CA . TYR A 1 95 ? 9.483 3.128 -3.028 1.00 90.50 95 TYR A CA 1
ATOM 744 C C . TYR A 1 95 ? 8.731 2.131 -3.901 1.00 90.50 95 TYR A C 1
ATOM 746 O O . TYR A 1 95 ? 9.130 0.977 -3.942 1.00 90.50 95 TYR A O 1
ATOM 754 N N . VAL A 1 96 ? 7.728 2.564 -4.671 1.00 91.56 96 VAL A N 1
ATOM 755 C CA . VAL A 1 96 ? 6.986 1.664 -5.573 1.00 91.56 96 VAL A CA 1
ATOM 756 C C . VAL A 1 96 ? 7.913 0.980 -6.581 1.00 91.56 96 VAL A C 1
ATOM 758 O O . VAL A 1 96 ? 7.873 -0.240 -6.725 1.00 91.56 96 VAL A O 1
ATOM 761 N N . VAL A 1 97 ? 8.790 1.737 -7.251 1.00 92.44 97 VAL A N 1
ATOM 762 C CA . VAL A 1 97 ? 9.731 1.167 -8.234 1.00 92.44 97 VAL A CA 1
ATOM 763 C C . VAL A 1 97 ? 10.729 0.219 -7.572 1.00 92.44 97 VAL A C 1
ATOM 765 O O . VAL A 1 97 ? 11.033 -0.835 -8.131 1.00 92.44 97 VAL A O 1
ATOM 768 N N . HIS A 1 98 ? 11.233 0.580 -6.392 1.00 89.50 98 HIS A N 1
ATOM 769 C CA . HIS A 1 98 ? 12.179 -0.245 -5.653 1.00 89.50 98 HIS A CA 1
ATOM 770 C C . HIS A 1 98 ? 11.538 -1.555 -5.179 1.00 89.50 98 HIS A C 1
ATOM 772 O O . HIS A 1 98 ? 12.083 -2.621 -5.445 1.00 89.50 98 HIS A O 1
ATOM 778 N N . THR A 1 99 ? 10.345 -1.488 -4.581 1.00 89.06 99 THR A N 1
ATOM 779 C CA . THR A 1 99 ? 9.556 -2.660 -4.178 1.00 89.06 99 THR A CA 1
ATOM 780 C C . THR A 1 99 ? 9.254 -3.560 -5.368 1.00 89.06 99 THR A C 1
ATOM 782 O O . THR A 1 99 ? 9.484 -4.761 -5.292 1.00 89.06 99 THR A O 1
ATOM 785 N N . ARG A 1 100 ? 8.816 -2.996 -6.500 1.00 91.69 100 ARG A N 1
ATOM 786 C CA . ARG A 1 100 ? 8.572 -3.777 -7.719 1.00 91.69 100 ARG A CA 1
ATOM 787 C C . ARG A 1 100 ? 9.816 -4.539 -8.166 1.00 91.69 100 ARG A C 1
ATOM 789 O O . ARG A 1 100 ? 9.715 -5.703 -8.534 1.00 91.69 100 ARG A O 1
ATOM 796 N N . LYS A 1 101 ? 10.981 -3.882 -8.150 1.00 89.31 101 LYS A N 1
ATOM 797 C CA . LYS A 1 101 ? 12.254 -4.520 -8.504 1.00 89.31 101 LYS A CA 1
ATOM 798 C C . LYS A 1 101 ? 12.592 -5.646 -7.525 1.00 89.31 101 LYS A C 1
ATOM 800 O O . LYS A 1 101 ? 12.847 -6.753 -7.969 1.00 89.31 101 LYS A O 1
ATOM 805 N N . TYR A 1 102 ? 12.516 -5.384 -6.223 1.00 87.38 102 TYR A N 1
ATOM 806 C CA . TYR A 1 102 ? 12.772 -6.383 -5.186 1.00 87.38 102 TYR A CA 1
ATOM 807 C C . TYR A 1 102 ? 11.892 -7.631 -5.343 1.00 87.38 102 TYR A C 1
ATOM 809 O O . TYR A 1 102 ? 12.399 -8.749 -5.307 1.00 87.38 102 TYR A O 1
ATOM 817 N N . LEU A 1 103 ? 10.588 -7.453 -5.566 1.00 87.75 103 LEU A N 1
ATOM 818 C CA . LEU A 1 103 ? 9.653 -8.563 -5.755 1.00 87.75 103 LEU A CA 1
ATOM 819 C C . LEU A 1 103 ? 9.894 -9.307 -7.071 1.00 87.75 103 LEU A C 1
ATOM 821 O O . LEU A 1 103 ? 9.777 -10.530 -7.124 1.00 87.75 103 LEU A O 1
ATOM 825 N N . LYS A 1 104 ? 10.280 -8.590 -8.130 1.00 89.62 104 LYS A N 1
ATOM 826 C CA . LYS A 1 104 ? 10.687 -9.215 -9.390 1.00 89.62 104 LYS A CA 1
ATOM 827 C C . LYS A 1 104 ? 11.945 -10.070 -9.211 1.00 89.62 104 LYS A C 1
ATOM 829 O O . LYS A 1 104 ? 11.968 -11.193 -9.699 1.00 89.62 104 LYS A O 1
ATOM 834 N N . ASP A 1 105 ? 12.938 -9.571 -8.482 1.00 87.94 105 ASP A N 1
ATOM 835 C CA . ASP A 1 105 ? 14.201 -10.275 -8.243 1.00 87.94 105 ASP A CA 1
ATOM 836 C C . ASP A 1 105 ? 14.025 -11.451 -7.254 1.00 87.94 105 ASP A C 1
ATOM 838 O O . ASP A 1 105 ? 14.690 -12.473 -7.388 1.00 87.94 105 ASP A O 1
ATOM 842 N N . SER A 1 106 ? 13.111 -11.334 -6.282 1.00 84.69 106 SER A N 1
ATOM 843 C CA . SER A 1 106 ? 12.925 -12.327 -5.209 1.00 84.69 106 SER A CA 1
ATOM 844 C C . SER A 1 106 ? 11.934 -13.443 -5.543 1.00 84.69 106 SER A C 1
ATOM 846 O O . SER A 1 106 ? 12.104 -14.568 -5.077 1.00 84.69 106 SER A O 1
ATOM 848 N N . CYS A 1 107 ? 10.863 -13.142 -6.282 1.00 85.81 107 CYS A N 1
ATOM 849 C CA . CYS A 1 107 ? 9.814 -14.114 -6.611 1.00 85.81 107 CYS A CA 1
ATOM 850 C C . CYS A 1 107 ? 9.213 -13.928 -8.011 1.00 85.81 107 CYS A C 1
ATOM 852 O O . CYS A 1 107 ? 8.161 -14.487 -8.306 1.00 85.81 107 CYS A O 1
ATOM 854 N N . GLY A 1 108 ? 9.825 -13.126 -8.889 1.00 88.19 108 GLY A N 1
ATOM 855 C CA . GLY A 1 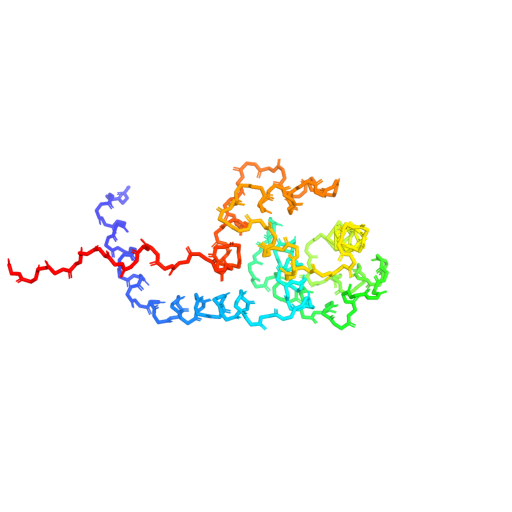108 ? 9.294 -12.903 -10.237 1.00 88.19 108 GLY A CA 1
ATOM 856 C C . GLY A 1 108 ? 7.929 -12.209 -10.263 1.00 88.19 108 GLY A C 1
ATOM 857 O O . GLY A 1 108 ? 7.214 -12.356 -11.246 1.00 88.19 108 GLY A O 1
ATOM 858 N N . LEU A 1 109 ? 7.575 -11.465 -9.203 1.00 85.50 109 LEU A N 1
ATOM 859 C CA . LEU A 1 109 ? 6.230 -10.923 -8.941 1.00 85.50 109 LEU A CA 1
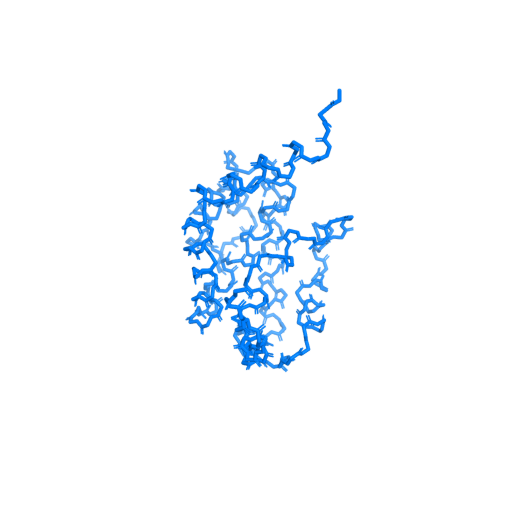ATOM 860 C C . LEU A 1 109 ? 5.146 -11.974 -8.640 1.00 85.50 109 LEU A C 1
ATOM 862 O O . LEU A 1 109 ? 3.983 -11.603 -8.558 1.00 85.50 109 LEU A O 1
ATOM 866 N N . ARG A 1 110 ? 5.510 -13.238 -8.386 1.00 87.38 110 ARG A N 1
ATOM 867 C CA . ARG A 1 110 ? 4.588 -14.276 -7.896 1.00 87.38 110 ARG A CA 1
ATOM 868 C C . ARG A 1 110 ? 4.370 -14.096 -6.393 1.00 87.38 110 ARG A C 1
ATOM 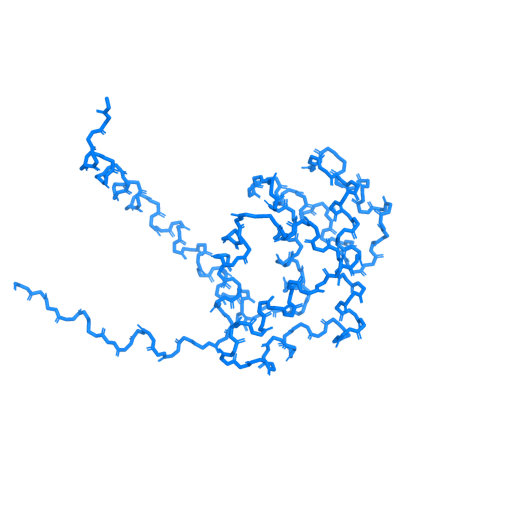870 O O . ARG A 1 110 ? 4.985 -14.773 -5.568 1.00 87.38 110 ARG A O 1
ATOM 877 N N . LEU A 1 111 ? 3.585 -13.086 -6.025 1.00 85.44 111 LEU A N 1
ATOM 878 C CA . LEU A 1 111 ? 3.311 -12.720 -4.637 1.00 85.44 111 LEU A CA 1
ATOM 879 C C . LEU A 1 111 ? 2.486 -13.784 -3.929 1.00 85.44 111 LEU A C 1
ATOM 881 O O . LEU A 1 111 ? 2.809 -14.111 -2.794 1.00 85.44 111 LEU A O 1
ATOM 885 N N . ARG A 1 112 ? 1.479 -14.350 -4.597 1.00 84.62 112 ARG A N 1
ATOM 886 C CA . ARG A 1 112 ? 0.615 -15.401 -4.054 1.00 84.62 112 ARG A CA 1
ATOM 887 C C . ARG A 1 112 ? 1.432 -16.588 -3.560 1.00 84.62 112 ARG A C 1
ATOM 889 O O . ARG A 1 112 ? 1.483 -16.847 -2.366 1.00 84.62 112 ARG A O 1
ATOM 896 N N . GLU A 1 113 ? 2.164 -17.222 -4.472 1.00 86.31 113 GLU A N 1
ATOM 897 C CA . GLU A 1 113 ? 3.013 -18.378 -4.165 1.00 86.31 113 GLU A CA 1
ATOM 898 C C . GLU A 1 113 ? 4.032 -18.048 -3.069 1.00 86.31 113 GLU A C 1
ATOM 900 O O . GLU A 1 113 ? 4.273 -18.847 -2.165 1.00 86.31 113 GLU A O 1
ATOM 905 N N . LYS A 1 114 ? 4.613 -16.842 -3.112 1.00 85.94 114 LYS A N 1
ATOM 906 C CA . LYS A 1 114 ? 5.577 -16.428 -2.098 1.00 85.94 114 LYS A CA 1
ATOM 907 C C . LYS A 1 114 ? 4.928 -16.264 -0.725 1.00 85.94 114 LYS A C 1
ATOM 909 O O . LYS A 1 114 ? 5.533 -16.674 0.258 1.00 85.94 114 LYS A O 1
ATOM 914 N N . LEU A 1 115 ? 3.735 -15.685 -0.642 1.00 82.56 115 LEU A N 1
ATOM 915 C CA . LEU A 1 115 ? 3.008 -15.487 0.614 1.00 82.56 115 LEU A CA 1
ATOM 916 C C . LEU A 1 115 ? 2.504 -16.819 1.181 1.00 82.56 115 LEU A C 1
ATOM 918 O O . LEU A 1 115 ? 2.640 -17.043 2.383 1.00 82.56 115 LEU A O 1
ATOM 922 N N . ASP A 1 116 ? 2.049 -17.723 0.315 1.00 83.81 116 ASP A N 1
ATOM 923 C CA . ASP A 1 116 ? 1.630 -19.078 0.683 1.00 83.81 116 ASP A CA 1
ATOM 924 C C . ASP A 1 116 ? 2.816 -19.926 1.181 1.00 83.81 116 ASP A C 1
ATOM 926 O O . ASP A 1 116 ? 2.661 -20.728 2.100 1.00 83.81 116 ASP A O 1
ATOM 930 N N . SER A 1 117 ? 4.031 -19.697 0.657 1.00 85.62 117 SER A N 1
ATOM 931 C CA . SER A 1 117 ? 5.242 -20.426 1.082 1.00 85.62 117 SER A CA 1
ATOM 932 C C . SER A 1 117 ? 5.615 -20.241 2.557 1.00 85.62 117 SER A C 1
ATOM 934 O O . SER A 1 117 ? 6.382 -21.036 3.095 1.00 85.62 117 SER A O 1
ATOM 936 N N . PHE A 1 118 ? 5.087 -19.206 3.216 1.00 81.19 118 PHE A N 1
ATOM 937 C CA . PHE A 1 118 ? 5.335 -18.954 4.635 1.00 81.19 118 PHE A CA 1
ATOM 938 C C . PHE A 1 118 ? 4.358 -19.686 5.564 1.00 81.19 118 PHE A C 1
ATOM 940 O O . PHE A 1 118 ? 4.589 -19.668 6.769 1.00 81.19 118 PHE A O 1
ATOM 947 N N . ALA A 1 119 ? 3.300 -20.328 5.040 1.00 79.25 119 ALA A N 1
ATOM 948 C CA . ALA A 1 119 ? 2.278 -21.014 5.841 1.00 79.25 119 ALA A CA 1
ATOM 949 C C . ALA A 1 119 ? 1.883 -20.174 7.074 1.00 79.25 119 ALA A C 1
ATOM 951 O O . ALA A 1 119 ? 1.667 -18.977 6.930 1.00 79.25 119 ALA A O 1
ATOM 952 N N . ASP A 1 120 ? 1.854 -20.726 8.285 1.00 76.69 120 ASP A N 1
ATOM 953 C CA . ASP A 1 120 ? 1.440 -20.001 9.497 1.00 76.69 120 ASP A CA 1
ATOM 954 C C . ASP A 1 120 ? 2.490 -19.033 10.073 1.00 76.69 120 ASP A C 1
ATOM 956 O O . ASP A 1 120 ? 2.222 -18.344 11.062 1.00 76.69 120 ASP A O 1
ATOM 960 N N . ASP A 1 121 ? 3.677 -18.927 9.465 1.00 80.00 121 ASP A N 1
ATOM 961 C CA . ASP A 1 121 ? 4.743 -18.043 9.941 1.00 80.00 121 ASP A CA 1
ATOM 962 C C . ASP A 1 121 ? 4.483 -16.581 9.548 1.00 80.00 121 ASP A C 1
ATOM 964 O O . ASP A 1 121 ? 5.043 -16.014 8.602 1.00 80.00 121 ASP A O 1
ATOM 968 N N . THR A 1 122 ? 3.587 -15.957 10.309 1.00 77.50 122 THR A N 1
ATOM 969 C CA . THR A 1 122 ? 3.209 -14.548 10.155 1.00 77.50 122 THR A CA 1
ATOM 970 C C . THR A 1 122 ? 4.384 -13.582 10.335 1.00 77.50 122 THR A C 1
ATOM 972 O O . THR A 1 122 ? 4.425 -12.539 9.674 1.00 77.50 122 THR A O 1
ATOM 975 N N . GLU A 1 123 ? 5.359 -13.927 11.178 1.00 77.19 123 GLU A N 1
ATOM 976 C CA . GLU A 1 123 ? 6.536 -13.104 11.454 1.00 77.19 123 GLU A CA 1
ATOM 977 C C . GLU A 1 123 ? 7.483 -13.112 10.250 1.00 77.19 123 GLU A C 1
ATOM 979 O O . GLU A 1 123 ? 7.857 -12.043 9.765 1.00 77.19 123 GLU A O 1
ATOM 984 N N . ALA A 1 124 ? 7.787 -14.285 9.684 1.00 75.94 124 ALA A N 1
ATOM 985 C CA . ALA A 1 124 ? 8.590 -14.398 8.468 1.00 75.94 124 ALA A CA 1
ATOM 986 C C . ALA A 1 124 ? 7.910 -13.741 7.258 1.00 75.94 124 ALA A C 1
ATOM 988 O O . ALA A 1 124 ? 8.576 -13.066 6.463 1.00 75.94 124 ALA A O 1
ATOM 989 N N . ARG A 1 125 ? 6.580 -13.874 7.143 1.00 79.75 125 ARG A N 1
ATOM 990 C CA . ARG A 1 125 ? 5.781 -13.230 6.087 1.00 79.75 125 ARG A CA 1
ATOM 991 C C . ARG A 1 125 ? 5.900 -11.701 6.163 1.00 79.75 125 ARG A C 1
ATOM 993 O O . ARG A 1 125 ? 6.156 -11.039 5.154 1.00 79.75 125 ARG A O 1
ATOM 1000 N N . ARG A 1 126 ? 5.783 -11.134 7.370 1.00 75.06 126 ARG A N 1
ATOM 1001 C CA . ARG A 1 126 ? 5.961 -9.695 7.629 1.00 75.06 126 ARG A CA 1
ATOM 1002 C C . ARG A 1 126 ? 7.392 -9.250 7.354 1.00 75.06 126 ARG A C 1
ATOM 1004 O O . ARG A 1 126 ? 7.609 -8.236 6.691 1.00 75.06 126 ARG A O 1
ATOM 1011 N N . ASP A 1 127 ? 8.362 -10.005 7.847 1.00 76.44 127 ASP A N 1
ATOM 1012 C CA . ASP A 1 127 ? 9.779 -9.716 7.691 1.00 76.44 127 ASP A CA 1
ATOM 1013 C C . ASP A 1 127 ? 10.192 -9.683 6.221 1.00 76.44 127 ASP A C 1
ATOM 1015 O O . ASP A 1 127 ? 10.934 -8.791 5.821 1.00 76.44 127 ASP A O 1
ATOM 1019 N N . PHE A 1 128 ? 9.682 -10.594 5.393 1.00 78.50 128 PHE A N 1
ATOM 1020 C CA . PHE A 1 128 ? 9.924 -10.583 3.952 1.00 78.50 128 PHE A CA 1
ATOM 1021 C C . PHE A 1 128 ? 9.460 -9.271 3.298 1.00 78.50 128 PHE A C 1
ATOM 1023 O O . PHE A 1 128 ? 10.210 -8.656 2.539 1.00 78.50 128 PHE A O 1
ATOM 1030 N N . LEU A 1 129 ? 8.261 -8.792 3.644 1.00 76.25 129 LEU A N 1
ATOM 1031 C CA . LEU A 1 129 ? 7.728 -7.527 3.125 1.00 76.25 129 LEU A CA 1
ATOM 1032 C C . LEU A 1 129 ? 8.474 -6.301 3.689 1.00 76.25 129 LEU A C 1
ATOM 1034 O O . LEU A 1 129 ? 8.643 -5.299 2.990 1.00 76.25 129 LEU A O 1
ATOM 1038 N N . ALA A 1 130 ? 8.954 -6.380 4.933 1.00 67.50 130 ALA A N 1
ATOM 1039 C CA . ALA A 1 130 ? 9.658 -5.295 5.619 1.00 67.50 130 ALA A CA 1
ATOM 1040 C C . ALA A 1 130 ? 11.153 -5.183 5.254 1.00 67.50 130 ALA A C 1
ATOM 1042 O O . ALA A 1 130 ? 11.705 -4.076 5.264 1.00 67.50 130 ALA A O 1
ATOM 1043 N N . ARG A 1 131 ? 11.807 -6.300 4.895 1.00 60.78 131 ARG A N 1
ATOM 1044 C CA . ARG A 1 131 ? 13.246 -6.392 4.556 1.00 60.78 131 ARG A CA 1
ATOM 1045 C C . ARG A 1 131 ? 13.636 -5.678 3.262 1.00 60.78 131 ARG A C 1
ATOM 1047 O O . ARG A 1 131 ? 14.821 -5.592 2.950 1.00 60.78 131 ARG A O 1
ATOM 1054 N N . ASN A 1 132 ? 12.678 -5.125 2.525 1.00 54.69 132 ASN A N 1
ATOM 1055 C CA . ASN A 1 132 ? 12.941 -4.329 1.334 1.00 54.69 132 ASN A CA 1
ATOM 1056 C C . ASN A 1 132 ? 13.801 -3.078 1.668 1.00 54.69 132 ASN A C 1
ATOM 1058 O O . ASN A 1 132 ? 13.334 -2.220 2.418 1.00 54.69 132 ASN A O 1
ATOM 1062 N N . PRO A 1 133 ? 15.013 -2.898 1.102 1.00 41.38 133 PRO A N 1
ATOM 1063 C CA . PRO A 1 133 ? 15.944 -1.818 1.472 1.00 41.38 133 PRO A CA 1
ATOM 1064 C C . PRO A 1 133 ? 15.475 -0.376 1.162 1.00 41.38 133 PRO A C 1
ATOM 1066 O O . PRO A 1 133 ? 16.163 0.592 1.4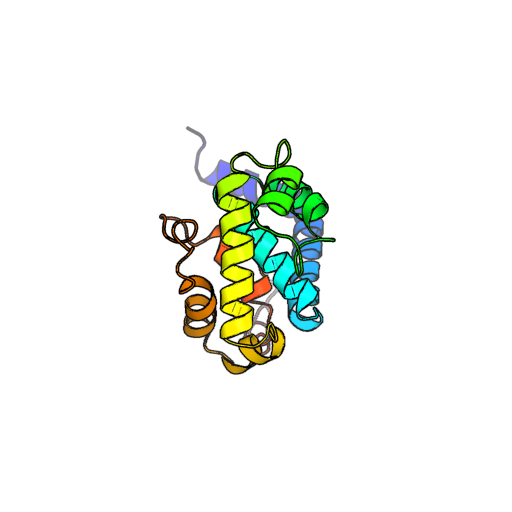89 1.00 41.38 133 PRO A O 1
ATOM 1069 N N . GLY A 1 134 ? 14.277 -0.193 0.598 1.00 41.75 134 GLY A N 1
ATOM 1070 C CA . GLY A 1 134 ? 13.571 1.093 0.498 1.00 41.75 134 GLY A CA 1
ATOM 1071 C C . GLY A 1 134 ? 12.735 1.463 1.733 1.00 41.75 134 GLY A C 1
ATOM 1072 O O . GLY A 1 134 ? 12.130 2.535 1.772 1.00 41.75 134 GLY A O 1
ATOM 1073 N N . SER A 1 135 ? 12.698 0.611 2.758 1.00 39.47 135 SER A N 1
ATOM 1074 C CA . SER A 1 135 ? 11.817 0.700 3.925 1.00 39.47 135 SER A CA 1
ATOM 1075 C C . SER A 1 135 ? 12.213 1.724 4.997 1.00 39.47 135 SER A C 1
ATOM 1077 O O . SER A 1 135 ? 11.749 1.637 6.132 1.00 39.47 135 SER A O 1
ATOM 1079 N N . LYS A 1 136 ? 12.932 2.806 4.658 1.00 40.16 136 LYS A N 1
ATOM 1080 C CA . LYS A 1 136 ? 12.968 3.990 5.551 1.00 40.16 136 LYS A CA 1
ATOM 1081 C C . LYS A 1 136 ? 11.566 4.572 5.804 1.00 40.16 136 LYS A C 1
ATOM 1083 O O . LYS A 1 136 ? 11.377 5.295 6.774 1.00 40.16 136 LYS A O 1
ATOM 1088 N N . ALA A 1 137 ? 10.581 4.224 4.970 1.00 40.44 137 ALA A N 1
ATOM 1089 C CA . ALA A 1 137 ? 9.167 4.507 5.207 1.00 40.44 137 ALA A CA 1
ATOM 1090 C C . ALA A 1 137 ? 8.428 3.491 6.103 1.00 40.44 137 ALA A C 1
ATOM 1092 O O . ALA A 1 137 ? 7.329 3.815 6.542 1.00 40.44 137 ALA A O 1
ATOM 1093 N N . LEU A 1 138 ? 8.987 2.300 6.359 1.00 42.16 138 LEU A N 1
ATOM 1094 C CA . LEU A 1 138 ? 8.396 1.269 7.234 1.00 42.16 138 LEU A CA 1
ATOM 1095 C C . LEU A 1 138 ? 9.059 1.240 8.628 1.00 42.16 138 LEU A C 1
ATOM 1097 O O . LEU A 1 138 ? 8.534 0.617 9.544 1.00 42.16 138 LEU A O 1
ATOM 1101 N N . ALA A 1 139 ? 10.199 1.920 8.802 1.00 35.62 139 ALA A N 1
ATOM 1102 C CA . ALA A 1 139 ? 11.062 1.822 9.981 1.00 35.62 139 ALA A CA 1
ATOM 1103 C C . ALA A 1 139 ? 10.853 2.915 11.058 1.00 35.62 139 ALA A C 1
ATOM 1105 O O . ALA A 1 139 ? 11.799 3.266 11.762 1.00 35.62 139 ALA A O 1
ATOM 1106 N N . THR A 1 140 ? 9.652 3.486 11.223 1.00 31.25 140 THR A N 1
ATOM 1107 C CA . THR A 1 140 ? 9.390 4.464 12.303 1.00 31.25 140 THR A CA 1
ATOM 1108 C C . THR A 1 140 ? 8.163 4.115 13.145 1.00 31.25 140 THR A C 1
ATOM 1110 O O . THR A 1 140 ? 7.061 4.025 12.624 1.00 31.25 140 THR A O 1
ATOM 1113 N N . ARG A 1 141 ? 8.406 3.933 14.459 1.00 29.39 141 ARG A N 1
ATOM 1114 C CA . ARG A 1 141 ? 7.574 3.948 15.699 1.00 29.39 141 ARG A CA 1
ATOM 1115 C C . ARG A 1 141 ? 6.086 3.527 15.702 1.00 29.39 141 ARG A C 1
ATOM 1117 O O . ARG A 1 141 ? 5.488 3.526 16.772 1.00 29.39 141 ARG A O 1
ATOM 1124 N N . ARG A 1 142 ? 5.474 3.156 14.582 1.00 28.47 142 ARG A N 1
ATOM 1125 C CA . ARG A 1 142 ? 4.113 2.614 14.478 1.00 28.47 142 ARG A CA 1
ATOM 1126 C C . ARG A 1 142 ? 4.034 1.616 13.311 1.00 28.47 142 ARG A C 1
ATOM 1128 O O . ARG A 1 142 ? 3.550 1.977 12.241 1.00 28.47 142 ARG A O 1
ATOM 1135 N N . PRO A 1 143 ? 4.443 0.352 13.516 1.00 32.53 143 PRO A N 1
ATOM 1136 C CA . PRO A 1 143 ? 4.189 -0.727 12.555 1.00 32.53 143 PRO A CA 1
ATOM 1137 C C . PRO A 1 143 ? 2.690 -1.076 12.399 1.00 32.53 143 PRO A C 1
ATOM 1139 O O . PRO A 1 143 ? 2.337 -1.887 11.552 1.00 32.53 143 PRO A O 1
ATOM 1142 N N . ALA A 1 144 ? 1.788 -0.447 13.163 1.00 28.58 144 ALA A N 1
ATOM 1143 C CA . ALA A 1 144 ? 0.369 -0.804 13.203 1.00 28.58 144 ALA A CA 1
ATOM 1144 C C . ALA A 1 144 ? -0.388 -0.591 11.875 1.00 28.58 144 ALA A C 1
ATOM 1146 O O . ALA A 1 144 ? -1.211 -1.419 11.515 1.00 28.58 144 ALA A O 1
ATOM 1147 N N . ILE A 1 145 ? -0.091 0.449 11.085 1.00 31.70 145 ILE A N 1
ATOM 1148 C CA . ILE A 1 145 ? -0.929 0.769 9.904 1.00 31.70 145 ILE A CA 1
ATOM 1149 C C . ILE A 1 145 ? -0.718 -0.220 8.740 1.00 31.70 145 ILE A C 1
ATOM 1151 O O . ILE A 1 145 ? -1.630 -0.446 7.945 1.00 31.70 145 ILE A O 1
ATOM 1155 N N . ILE A 1 146 ? 0.458 -0.850 8.658 1.00 34.34 146 ILE A N 1
ATOM 1156 C CA . ILE A 1 146 ? 0.772 -1.836 7.607 1.00 34.34 146 ILE A CA 1
ATOM 1157 C C . ILE A 1 146 ? 0.472 -3.267 8.084 1.00 34.34 146 ILE A C 1
ATOM 1159 O O . ILE A 1 146 ? 0.252 -4.144 7.260 1.00 34.34 146 ILE A O 1
ATOM 1163 N N . CYS A 1 147 ? 0.408 -3.500 9.401 1.00 30.89 147 CYS A N 1
ATOM 1164 C CA . CYS A 1 147 ? 0.131 -4.821 9.979 1.00 30.89 147 CYS A CA 1
ATOM 1165 C C . CYS A 1 147 ? -1.314 -5.045 10.455 1.00 30.89 147 CYS A C 1
ATOM 1167 O O . CYS A 1 147 ? -1.684 -6.195 10.678 1.00 30.89 147 CYS A O 1
ATOM 1169 N N . GLU A 1 148 ? -2.135 -4.003 10.611 1.00 30.09 148 GLU A N 1
ATOM 1170 C CA . GLU A 1 148 ? -3.579 -4.152 10.874 1.00 30.09 148 GLU A CA 1
ATOM 1171 C C . GLU A 1 148 ? -4.438 -4.039 9.615 1.00 30.09 148 GLU A C 1
ATOM 1173 O O . GLU A 1 148 ? -5.632 -4.321 9.670 1.00 30.09 148 GLU A O 1
ATOM 1178 N N . THR A 1 149 ? -3.857 -3.673 8.466 1.00 33.31 149 THR A N 1
ATOM 1179 C CA . THR A 1 149 ? -4.551 -3.846 7.190 1.00 33.31 149 THR A CA 1
ATOM 1180 C C . THR A 1 149 ? -4.683 -5.341 6.938 1.00 33.31 149 THR A C 1
ATOM 1182 O O . THR A 1 149 ? -3.701 -6.074 6.803 1.00 33.31 149 THR A O 1
ATOM 1185 N N . SER A 1 150 ? -5.930 -5.795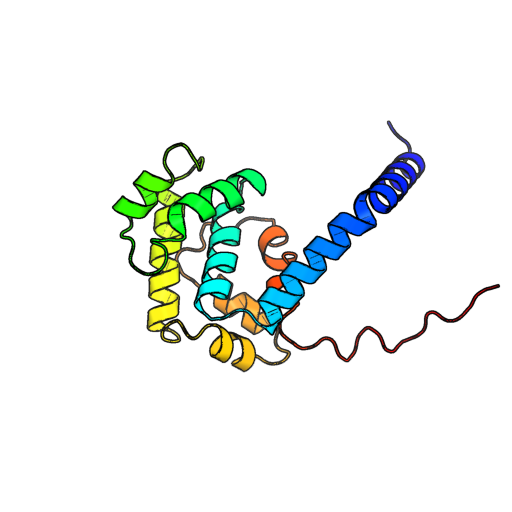 6.934 1.00 39.59 150 SER A N 1
ATOM 1186 C CA . SER A 1 150 ? -6.346 -7.190 6.990 1.00 39.59 150 SER A CA 1
ATOM 1187 C C . SER A 1 150 ? -5.791 -8.071 5.861 1.00 39.59 150 SER A C 1
ATOM 1189 O O . SER A 1 150 ? -5.912 -9.279 5.946 1.00 39.59 150 SER A O 1
ATOM 1191 N N . VAL A 1 151 ? -5.084 -7.522 4.870 1.00 36.12 151 VAL A N 1
ATOM 1192 C CA . VAL A 1 151 ? -4.420 -8.258 3.780 1.00 36.12 151 VAL A CA 1
ATOM 1193 C C . VAL A 1 151 ? -3.320 -9.213 4.281 1.00 36.12 151 VAL A C 1
ATOM 1195 O O . VAL A 1 151 ? -3.213 -10.323 3.774 1.00 36.12 151 VAL A O 1
ATOM 1198 N N . ILE A 1 152 ? -2.531 -8.850 5.307 1.00 37.50 152 ILE A N 1
ATOM 1199 C CA . ILE A 1 152 ? -1.466 -9.743 5.831 1.00 37.50 152 ILE A CA 1
ATOM 1200 C C . ILE A 1 152 ? -2.045 -10.859 6.725 1.00 37.50 152 ILE A C 1
ATOM 1202 O O . ILE A 1 152 ? -1.504 -11.967 6.751 1.00 37.50 152 ILE A O 1
ATOM 1206 N N . LYS A 1 153 ? -3.162 -10.592 7.422 1.00 35.66 153 LYS A N 1
ATOM 1207 C CA . LYS A 1 153 ? -3.870 -11.571 8.273 1.00 35.66 153 LYS A CA 1
ATOM 1208 C C . LYS A 1 153 ? -4.905 -12.421 7.524 1.00 35.66 153 LYS A C 1
ATOM 1210 O O . LYS A 1 153 ? -5.245 -13.486 8.024 1.00 35.66 153 LYS A O 1
ATOM 1215 N N . ALA A 1 154 ? -5.391 -11.988 6.360 1.00 35.19 154 ALA A N 1
ATOM 1216 C CA . ALA A 1 154 ? -6.457 -12.664 5.616 1.00 35.19 154 ALA A CA 1
ATOM 1217 C C . ALA A 1 154 ? -5.973 -13.644 4.529 1.00 35.19 154 ALA A C 1
ATOM 1219 O O . ALA A 1 154 ? -6.768 -14.117 3.723 1.00 35.19 154 ALA A O 1
ATOM 1220 N N . MET A 1 155 ? -4.682 -13.982 4.512 1.00 34.44 155 MET A N 1
ATOM 1221 C CA . MET A 1 155 ? -4.135 -15.070 3.689 1.00 34.44 155 MET A CA 1
ATOM 1222 C C . MET A 1 155 ? -3.953 -16.313 4.574 1.00 34.44 155 MET A C 1
ATOM 1224 O O . MET A 1 155 ? -3.417 -16.187 5.680 1.00 34.44 155 MET A O 1
ATOM 1228 N N . PRO A 1 156 ? -4.454 -17.481 4.142 1.00 31.22 156 PRO A N 1
ATOM 1229 C CA . PRO A 1 156 ? -5.298 -18.357 4.945 1.00 31.22 156 PRO A CA 1
ATOM 1230 C C . PRO A 1 156 ? -4.543 -19.051 6.077 1.00 31.22 156 PRO A C 1
ATOM 1232 O O . PRO A 1 156 ? -3.727 -19.932 5.841 1.00 31.22 156 PRO A O 1
ATOM 1235 N N . SER A 1 157 ? -4.916 -18.696 7.306 1.00 26.11 157 SER A N 1
ATOM 1236 C CA . SER A 1 157 ? -4.875 -19.582 8.475 1.00 26.11 157 SER A CA 1
ATOM 1237 C C . SER A 1 157 ? -5.871 -19.128 9.544 1.00 26.11 157 SER A C 1
ATOM 1239 O O . SER A 1 157 ? -5.546 -18.838 10.689 1.00 26.11 157 SER A O 1
ATOM 1241 N N . TRP A 1 158 ? -7.143 -19.029 9.158 1.00 29.44 158 TRP A N 1
ATOM 1242 C CA . TRP A 1 158 ? -8.237 -18.737 10.090 1.00 29.44 158 TRP A CA 1
ATOM 1243 C C . TRP A 1 158 ? -9.278 -19.857 10.078 1.00 29.44 158 TRP A C 1
ATOM 1245 O O . TRP A 1 158 ? -10.466 -19.628 9.902 1.00 29.44 158 TRP A O 1
ATOM 1255 N N . THR A 1 159 ? -8.829 -21.094 10.295 1.00 29.03 159 THR A N 1
ATOM 1256 C CA . THR A 1 159 ? -9.702 -22.213 10.697 1.00 29.03 159 THR A CA 1
ATOM 1257 C C . THR A 1 159 ? -9.663 -22.495 12.203 1.00 29.03 159 THR A C 1
ATOM 1259 O O . THR A 1 159 ? -10.390 -23.367 12.660 1.00 29.03 159 THR A O 1
ATOM 1262 N N . SER A 1 160 ? -8.896 -21.746 13.011 1.00 26.00 160 SER A N 1
ATOM 1263 C CA . SER A 1 160 ? -8.690 -22.089 14.434 1.00 26.00 160 SER A CA 1
ATOM 1264 C C . SER A 1 160 ? -9.121 -21.039 15.476 1.00 26.00 160 SER A C 1
ATOM 1266 O O . SER A 1 160 ? -8.927 -21.282 16.663 1.00 26.00 160 SER A O 1
ATOM 1268 N N . ILE A 1 161 ? -9.702 -19.890 15.106 1.00 29.77 161 ILE A N 1
ATOM 1269 C CA . ILE A 1 161 ? -10.060 -18.840 16.099 1.00 29.77 161 ILE A CA 1
ATOM 1270 C C . ILE A 1 161 ? -11.581 -18.608 16.231 1.00 29.77 161 ILE A C 1
ATOM 1272 O O . ILE A 1 161 ? -12.025 -17.945 17.161 1.00 29.77 161 ILE A O 1
ATOM 1276 N N . PHE A 1 162 ? -12.412 -19.246 15.398 1.00 24.47 162 PHE A N 1
ATOM 1277 C CA . PHE A 1 162 ? -13.882 -19.192 15.513 1.00 24.47 162 PHE A CA 1
ATOM 1278 C C . PHE A 1 162 ? -14.539 -20.561 15.769 1.00 24.47 162 PHE A C 1
ATOM 1280 O O . PHE A 1 162 ? -15.686 -20.797 15.404 1.00 24.47 162 PHE A O 1
ATOM 1287 N N . SER A 1 163 ? -13.834 -21.461 16.457 1.00 30.09 163 SER A N 1
ATOM 1288 C CA . SER A 1 163 ? -14.395 -22.684 17.048 1.00 30.09 163 SER A CA 1
ATOM 1289 C C . SER A 1 163 ? -14.128 -22.715 18.556 1.00 30.09 163 SER A C 1
ATOM 1291 O O . SER A 1 163 ? -13.447 -23.589 19.081 1.00 30.09 163 SER A O 1
ATOM 1293 N N . GLY A 1 164 ? -14.648 -21.729 19.288 1.00 28.25 164 GLY A N 1
ATOM 1294 C CA . GLY A 1 164 ? -14.440 -21.674 20.733 1.00 28.25 164 GLY A CA 1
ATOM 1295 C C . GLY A 1 164 ? -15.334 -20.680 21.455 1.00 28.25 164 GLY A C 1
ATOM 1296 O O . GLY A 1 164 ? -14.915 -19.567 21.727 1.00 28.25 164 GLY A O 1
ATOM 1297 N N . HIS A 1 165 ? -16.537 -21.136 21.809 1.00 31.88 165 HIS A N 1
ATOM 1298 C CA . HIS A 1 165 ? -17.338 -20.647 22.937 1.00 31.88 165 HIS A CA 1
ATOM 1299 C C . HIS A 1 165 ? -17.723 -19.156 22.950 1.00 31.88 165 HIS A C 1
ATOM 1301 O O . HIS A 1 165 ? -17.144 -18.339 23.658 1.00 31.88 165 HIS A O 1
ATOM 1307 N N . PHE A 1 166 ? -18.850 -18.844 22.309 1.00 26.92 166 PHE A N 1
ATOM 1308 C CA . PHE A 1 166 ? -19.771 -17.841 22.852 1.00 26.92 166 PHE A CA 1
ATOM 1309 C C . PHE A 1 166 ? -21.206 -18.385 22.816 1.00 26.92 166 PHE A C 1
ATOM 1311 O O . PHE A 1 166 ? -22.089 -17.886 22.127 1.00 26.92 166 PHE A O 1
ATOM 1318 N N . MET A 1 167 ? -21.416 -19.478 23.554 1.00 28.34 167 MET A N 1
ATOM 1319 C CA . MET A 1 167 ? -22.724 -19.843 24.089 1.00 28.34 167 MET A CA 1
ATOM 1320 C C . MET A 1 167 ? -22.700 -19.561 25.590 1.00 28.34 167 MET A C 1
ATOM 1322 O O . MET A 1 167 ? -22.107 -20.321 26.345 1.00 28.34 167 MET A O 1
ATOM 1326 N N . HIS A 1 168 ? -23.321 -18.461 26.010 1.00 28.59 168 HIS A N 1
ATOM 1327 C CA . HIS A 1 168 ? -24.445 -18.542 26.940 1.00 28.59 168 HIS A CA 1
ATOM 1328 C C . HIS A 1 168 ? -25.135 -17.186 27.090 1.00 28.59 168 HIS A C 1
ATOM 1330 O O . HIS A 1 168 ? -24.636 -16.239 27.686 1.00 28.59 168 HIS A O 1
ATOM 1336 N N . THR A 1 169 ? -26.342 -17.145 26.540 1.00 31.53 169 THR A N 1
ATOM 1337 C CA . THR A 1 169 ? -27.460 -16.339 27.014 1.00 31.53 169 THR A CA 1
ATOM 1338 C C . THR A 1 169 ? -27.972 -16.895 28.345 1.00 31.53 169 THR A C 1
ATOM 1340 O O . THR A 1 169 ? -28.474 -18.023 28.360 1.00 31.53 169 THR A O 1
ATOM 1343 N N . LYS A 1 170 ? -27.864 -16.087 29.402 1.00 33.47 170 LYS A N 1
ATOM 1344 C CA . LYS A 1 170 ? -28.822 -15.773 30.486 1.00 33.47 170 LYS A CA 1
ATOM 1345 C C . LYS A 1 170 ? -28.085 -15.504 31.788 1.00 33.47 170 LYS A C 1
ATOM 1347 O O . LYS A 1 170 ? -27.252 -16.349 32.169 1.00 33.47 170 LYS A O 1
#